Protein AF-A1R5L0-F1 (afdb_monomer_lite)

Foldseek 3Di:
DDPVVVVVVVVVVVVVVVPPCPPPPDDQFDQCDAQPVPGHGFQKWFQFPPPRDIGTHHPVVCVVCVVPCVVGTPDIGGRNVCVPDDDPDDDD

Radius of gyration: 20.45 Å; chains: 1; bounding box: 55×31×54 Å

InterPro domains:
  IPR055878 Domain of unknown function DUF7455 [PF24254] (29-83)

Sequence (92 aa):
MDLRRMLVIWMYRTTKEADMTTAVADRTLNAADRCDRCGAQAYVRVVLESSGGELLFCGHHARAVEATLRPMTSDWHDETERLNEKAPVPVD

Organism: Paenarthrobacter aurescens (strain TC1) (NCBI:txid290340)

pLDDT: mean 82.85, std 17.89, range [48.84, 98.44]

Secondary structure (DSSP, 8-state):
--HHHHHHHHHHHHTTSSS-----------TT-B-TTT-SBP-EEEEETTT--EEEE-HHHHHHHHHHHGGGEEEEEE-GGGGGSPPPPP--

Structure (mmCIF, N/CA/C/O backbone):
data_AF-A1R5L0-F1
#
_entry.id   AF-A1R5L0-F1
#
loop_
_atom_site.group_PDB
_atom_site.id
_atom_site.type_symbol
_atom_site.label_atom_id
_atom_site.label_alt_id
_atom_site.label_comp_id
_atom_site.label_asym_id
_atom_site.label_entity_id
_atom_site.label_seq_id
_atom_site.pdbx_PDB_ins_code
_atom_site.Cartn_x
_atom_site.Cartn_y
_atom_site.Cartn_z
_atom_site.occupancy
_atom_site.B_iso_or_equiv
_atom_site.auth_seq_id
_atom_site.auth_comp_id
_atom_site.auth_asym_id
_atom_site.auth_atom_id
_atom_site.pdbx_PDB_model_num
ATOM 1 N N . MET A 1 1 ? -28.636 -11.694 44.459 1.00 48.84 1 MET A N 1
ATOM 2 C CA . MET A 1 1 ? -27.658 -11.052 43.554 1.00 48.84 1 MET A CA 1
ATOM 3 C C . MET A 1 1 ? -26.283 -11.255 44.159 1.00 48.84 1 MET A C 1
ATOM 5 O O . MET A 1 1 ? -25.936 -10.601 45.130 1.00 48.84 1 MET A O 1
ATOM 9 N N . ASP A 1 2 ? -25.594 -12.292 43.697 1.00 54.78 2 ASP A N 1
ATOM 10 C CA . ASP A 1 2 ? -24.398 -12.837 44.338 1.00 54.78 2 ASP A CA 1
ATOM 11 C C . ASP A 1 2 ? -23.154 -12.106 43.818 1.00 54.78 2 ASP A C 1
ATOM 13 O O . ASP A 1 2 ? -22.695 -12.343 42.697 1.00 54.78 2 ASP A O 1
ATOM 17 N N . LEU A 1 3 ? -22.637 -11.182 44.631 1.00 57.44 3 LEU A N 1
ATOM 18 C CA . LEU A 1 3 ? -21.475 -10.339 44.323 1.00 57.44 3 LEU A CA 1
ATOM 19 C C . LEU A 1 3 ? -20.227 -11.166 43.959 1.00 57.44 3 LEU A C 1
ATOM 21 O O . LEU A 1 3 ? -19.376 -10.699 43.204 1.00 57.44 3 LEU A O 1
ATOM 25 N N . ARG A 1 4 ? -20.142 -12.427 44.413 1.00 60.09 4 ARG A N 1
ATOM 26 C CA . ARG A 1 4 ? -19.035 -13.333 44.069 1.00 60.09 4 ARG A CA 1
ATOM 27 C C . ARG A 1 4 ? -19.116 -13.852 42.634 1.00 60.09 4 ARG A C 1
ATOM 29 O O . ARG A 1 4 ? -18.082 -14.111 42.030 1.00 60.09 4 ARG A O 1
ATOM 36 N N . ARG A 1 5 ? -20.318 -13.957 42.057 1.00 60.16 5 ARG A N 1
ATOM 37 C CA . ARG A 1 5 ? -20.511 -14.377 40.656 1.00 60.16 5 ARG A CA 1
ATOM 38 C C . ARG A 1 5 ? -20.217 -13.252 39.661 1.00 60.16 5 ARG A C 1
ATOM 40 O O . ARG A 1 5 ? -19.714 -13.525 38.576 1.00 60.16 5 ARG A O 1
ATOM 47 N N . MET A 1 6 ? -20.460 -11.995 40.042 1.00 58.69 6 MET A N 1
ATOM 48 C CA . MET A 1 6 ? -20.121 -10.829 39.211 1.00 58.69 6 MET A CA 1
ATOM 49 C C . MET A 1 6 ? -18.606 -10.625 39.081 1.00 58.69 6 MET A C 1
ATOM 51 O O . MET A 1 6 ? -18.141 -10.292 37.994 1.00 58.69 6 MET A O 1
ATOM 55 N N . LEU A 1 7 ? -17.835 -10.889 40.145 1.00 60.84 7 LEU A N 1
ATOM 56 C CA . LEU A 1 7 ? -16.374 -10.759 40.115 1.00 60.84 7 LEU A CA 1
ATOM 57 C C . LEU A 1 7 ? -15.724 -11.762 39.147 1.00 60.84 7 LEU A C 1
ATOM 59 O O . LEU A 1 7 ? -14.803 -11.411 38.420 1.00 60.84 7 LEU A O 1
ATOM 63 N N . VAL A 1 8 ? -16.246 -12.990 39.081 1.00 62.53 8 VAL A N 1
ATOM 64 C CA . VAL A 1 8 ? -15.747 -14.030 38.166 1.00 62.53 8 VAL A CA 1
ATOM 65 C C . VAL A 1 8 ? -16.069 -13.685 36.709 1.00 62.53 8 VAL A C 1
ATOM 67 O O . VAL A 1 8 ? -15.205 -13.822 35.854 1.00 62.53 8 VAL A O 1
ATOM 70 N N . ILE A 1 9 ? -17.267 -13.169 36.411 1.00 61.62 9 ILE A N 1
ATOM 71 C CA . ILE A 1 9 ? -17.642 -12.756 35.044 1.00 61.62 9 ILE A CA 1
ATOM 72 C C . ILE A 1 9 ? -16.827 -11.539 34.581 1.00 61.62 9 ILE A C 1
ATOM 74 O O . ILE A 1 9 ? -16.440 -11.473 33.415 1.00 61.62 9 ILE A O 1
ATOM 78 N N . TRP A 1 10 ? -16.540 -10.591 35.479 1.00 60.03 10 TRP A N 1
ATOM 79 C CA . TRP A 1 10 ? -15.661 -9.459 35.176 1.00 60.03 10 TRP A CA 1
ATOM 80 C C . TRP A 1 10 ? -14.215 -9.923 34.936 1.00 60.03 10 TRP A C 1
ATOM 82 O O . TRP A 1 10 ? -13.611 -9.527 33.946 1.00 60.03 10 TRP A O 1
ATOM 92 N N . MET A 1 11 ? -13.704 -10.845 35.761 1.00 57.12 11 MET A N 1
ATOM 93 C CA . MET A 1 11 ? -12.337 -11.373 35.650 1.00 57.12 11 MET A CA 1
ATOM 94 C C . MET A 1 11 ? -12.121 -12.302 34.439 1.00 57.12 11 MET A C 1
ATOM 96 O O . MET A 1 11 ? -11.023 -12.347 33.896 1.00 57.12 11 MET A O 1
ATOM 100 N N . TYR A 1 12 ? -13.159 -13.012 33.977 1.00 55.69 12 TYR A N 1
ATOM 101 C CA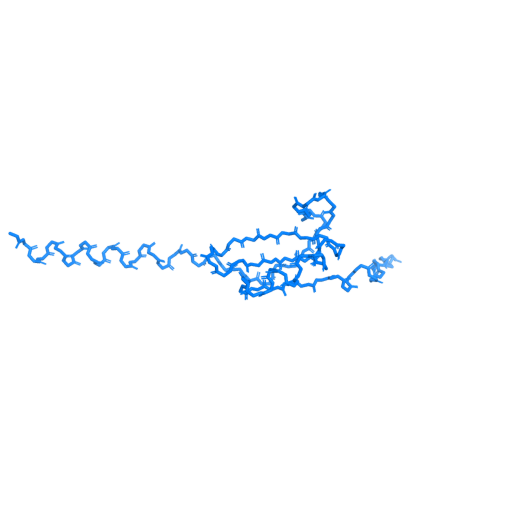 . TYR A 1 12 ? -13.110 -13.814 32.742 1.00 55.69 12 TYR A CA 1
ATOM 102 C C . TYR A 1 12 ? -13.284 -12.983 31.455 1.00 55.69 12 TYR A C 1
ATOM 104 O O . TYR A 1 12 ? -12.982 -13.483 30.373 1.00 55.69 12 TYR A O 1
ATOM 112 N N . ARG A 1 13 ? -13.782 -11.738 31.534 1.00 57.03 13 ARG A N 1
ATOM 113 C CA . ARG A 1 13 ? -13.901 -10.833 30.373 1.00 57.03 13 ARG A CA 1
ATOM 114 C C . ARG A 1 13 ? -12.592 -10.105 30.072 1.00 57.03 13 ARG A C 1
ATOM 116 O O . ARG A 1 13 ? -12.217 -10.036 28.910 1.00 57.03 13 ARG A O 1
ATOM 123 N N . THR A 1 14 ? -11.866 -9.657 31.095 1.00 53.22 14 THR A N 1
ATOM 124 C CA . THR A 1 14 ? -10.599 -8.922 30.928 1.00 53.22 14 THR A CA 1
ATOM 125 C C . THR A 1 14 ? -9.471 -9.753 30.317 1.00 53.22 14 THR A C 1
ATOM 127 O O . THR A 1 14 ? -8.614 -9.205 29.635 1.00 53.22 14 THR A O 1
ATOM 130 N N . THR A 1 15 ? -9.454 -11.073 30.509 1.00 51.72 15 THR A N 1
ATOM 131 C CA . THR A 1 15 ? -8.395 -11.937 29.954 1.00 51.72 15 THR A CA 1
ATOM 132 C C . THR A 1 15 ? -8.629 -12.352 28.504 1.00 51.72 15 THR A C 1
ATOM 134 O O . THR A 1 15 ? -7.680 -12.744 27.834 1.00 51.72 15 THR A O 1
ATOM 137 N N . LYS A 1 16 ? -9.862 -12.252 27.992 1.00 51.28 16 LYS A N 1
ATOM 138 C CA . LYS A 1 16 ? -10.192 -12.628 26.607 1.00 51.28 16 LYS A CA 1
ATOM 139 C C . LYS A 1 16 ? -9.929 -11.506 25.596 1.00 51.28 16 LYS A C 1
ATOM 141 O O . LYS A 1 16 ? -9.900 -11.763 24.400 1.00 51.28 16 LYS A O 1
ATOM 146 N N . GLU A 1 17 ? -9.745 -10.279 26.077 1.00 54.22 17 GLU A N 1
ATOM 147 C CA . GLU A 1 17 ? -9.530 -9.080 25.256 1.00 54.22 17 GLU A CA 1
ATOM 148 C C . GLU A 1 17 ? -8.035 -8.782 25.019 1.00 54.22 17 GLU A C 1
ATOM 150 O O . GLU A 1 17 ? -7.698 -8.023 24.118 1.00 54.22 17 GLU A O 1
ATOM 155 N N . ALA A 1 18 ? -7.131 -9.407 25.782 1.00 53.94 18 ALA A N 1
ATOM 156 C CA . ALA A 1 18 ? -5.685 -9.169 25.705 1.00 53.94 18 ALA A CA 1
ATOM 157 C C . ALA A 1 18 ? -4.953 -9.991 24.618 1.00 53.94 18 ALA A C 1
ATOM 159 O O . ALA A 1 18 ? -3.765 -9.776 24.397 1.00 53.94 18 ALA A O 1
ATOM 160 N N . ASP A 1 19 ? -5.652 -10.900 23.929 1.00 52.19 19 ASP A N 1
ATOM 161 C CA . ASP A 1 19 ? -5.099 -11.814 22.913 1.00 52.19 19 ASP A CA 1
ATOM 162 C C . ASP A 1 19 ? -5.609 -11.483 21.492 1.00 52.19 19 ASP A C 1
ATOM 164 O O . ASP A 1 19 ? -5.873 -12.359 20.680 1.00 52.19 19 ASP A O 1
ATOM 168 N N . MET A 1 20 ? -5.817 -10.200 21.177 1.00 53.75 20 MET A N 1
ATOM 169 C CA . MET A 1 20 ? -6.022 -9.740 19.788 1.00 53.75 20 MET A CA 1
ATOM 170 C C . MET A 1 20 ? -4.991 -8.700 19.346 1.00 53.75 20 MET A C 1
ATOM 172 O O . MET A 1 20 ? -5.187 -7.988 18.365 1.00 53.75 20 MET A O 1
ATOM 176 N N . THR A 1 21 ? -3.843 -8.654 20.017 1.00 53.84 21 THR A N 1
ATOM 177 C CA . THR A 1 21 ? -2.659 -8.005 19.458 1.00 53.84 21 THR A CA 1
ATOM 178 C C . THR A 1 21 ? -1.978 -9.008 18.534 1.00 53.84 21 THR A C 1
ATOM 180 O O . THR A 1 21 ? -0.985 -9.639 18.892 1.00 53.84 21 THR A O 1
ATOM 183 N N . THR A 1 22 ? -2.530 -9.193 17.328 1.00 53.91 22 THR A N 1
ATOM 184 C CA . THR A 1 22 ? -1.720 -9.692 16.213 1.00 53.91 22 THR A CA 1
ATOM 185 C C . THR A 1 22 ? -0.530 -8.750 16.124 1.00 53.91 22 THR A C 1
ATOM 187 O O . THR A 1 22 ? -0.710 -7.548 15.950 1.00 53.91 22 THR A O 1
ATOM 190 N N . ALA A 1 23 ? 0.679 -9.267 16.330 1.00 54.44 23 ALA A N 1
ATOM 191 C CA . ALA A 1 23 ? 1.892 -8.500 16.129 1.00 54.44 23 ALA A CA 1
ATOM 192 C C . ALA A 1 23 ? 1.929 -8.075 14.655 1.00 54.44 23 ALA A C 1
ATOM 194 O O . ALA A 1 23 ? 2.372 -8.834 13.795 1.00 54.44 23 ALA A O 1
ATOM 195 N N . VAL A 1 24 ? 1.439 -6.868 14.363 1.00 55.94 24 VAL A N 1
ATOM 196 C CA . VAL A 1 24 ? 1.622 -6.166 13.087 1.00 55.94 24 VAL A CA 1
ATOM 197 C C . VAL A 1 24 ? 3.070 -5.669 13.062 1.00 55.94 24 VAL A C 1
ATOM 199 O O . VAL A 1 24 ? 3.357 -4.480 13.016 1.00 55.94 24 VAL A O 1
ATOM 202 N N . ALA A 1 25 ? 4.006 -6.598 13.236 1.00 57.03 25 ALA A N 1
ATOM 203 C CA . ALA A 1 25 ? 5.420 -6.335 13.095 1.00 57.03 25 ALA A CA 1
ATOM 204 C C . ALA A 1 25 ? 5.714 -6.153 11.607 1.00 57.03 25 ALA A C 1
ATOM 206 O O . ALA A 1 25 ? 5.137 -6.864 10.786 1.00 57.03 25 ALA A O 1
ATOM 207 N N . ASP A 1 26 ? 6.587 -5.188 11.321 1.00 64.94 26 ASP A N 1
ATOM 208 C CA . ASP A 1 26 ? 7.300 -4.896 10.072 1.00 64.94 26 ASP A CA 1
ATOM 209 C C . ASP A 1 26 ? 7.367 -6.097 9.105 1.00 64.94 26 ASP A C 1
ATOM 211 O O . ASP A 1 26 ? 8.334 -6.860 9.060 1.00 64.94 26 ASP A O 1
ATOM 215 N N . ARG A 1 27 ? 6.268 -6.343 8.381 1.00 85.88 27 ARG A N 1
ATOM 216 C CA . ARG A 1 27 ? 6.202 -7.399 7.376 1.00 85.88 27 ARG A CA 1
ATOM 217 C C . ARG A 1 27 ? 6.648 -6.775 6.075 1.00 85.88 27 ARG A C 1
ATOM 219 O O . ARG A 1 27 ? 5.901 -5.986 5.495 1.00 85.88 27 ARG A O 1
ATOM 226 N N . THR A 1 28 ? 7.814 -7.194 5.600 1.00 91.94 28 THR A N 1
ATOM 227 C CA . THR A 1 28 ? 8.279 -6.833 4.266 1.00 91.94 28 THR A CA 1
ATOM 228 C C . THR A 1 28 ? 7.279 -7.299 3.212 1.00 91.94 28 THR A C 1
ATOM 230 O O . THR A 1 28 ? 6.874 -8.469 3.189 1.00 91.94 28 THR A O 1
ATOM 233 N N . LEU A 1 29 ? 6.900 -6.390 2.321 1.00 94.69 29 LEU A N 1
ATOM 234 C CA . LEU A 1 29 ? 6.026 -6.695 1.199 1.00 94.69 29 LEU A CA 1
ATOM 235 C C . LEU A 1 29 ? 6.767 -7.549 0.168 1.00 94.69 29 LEU A C 1
ATOM 237 O O . LEU A 1 29 ? 7.954 -7.376 -0.119 1.00 94.69 29 LEU A O 1
ATOM 241 N N . ASN A 1 30 ? 6.066 -8.509 -0.414 1.00 94.00 30 ASN A N 1
ATOM 242 C CA . ASN A 1 30 ? 6.616 -9.422 -1.398 1.00 94.00 30 ASN A CA 1
ATOM 243 C C . ASN A 1 30 ? 5.737 -9.500 -2.649 1.00 94.00 30 ASN A C 1
ATOM 245 O O . ASN A 1 30 ? 4.689 -8.868 -2.775 1.00 94.00 30 ASN A O 1
ATOM 249 N N . ALA A 1 31 ? 6.193 -10.292 -3.616 1.00 94.25 31 ALA A N 1
ATOM 250 C CA . ALA A 1 31 ? 5.545 -10.409 -4.912 1.00 94.25 31 ALA A CA 1
ATOM 251 C C . ALA A 1 31 ? 4.148 -11.047 -4.862 1.00 94.25 31 ALA A C 1
ATOM 253 O O . ALA A 1 31 ? 3.491 -11.062 -5.897 1.00 94.25 31 ALA A O 1
ATOM 254 N N . ALA A 1 32 ? 3.675 -11.571 -3.728 1.00 96.31 32 ALA A N 1
ATOM 255 C CA . ALA A 1 32 ? 2.311 -12.068 -3.539 1.00 96.31 32 AL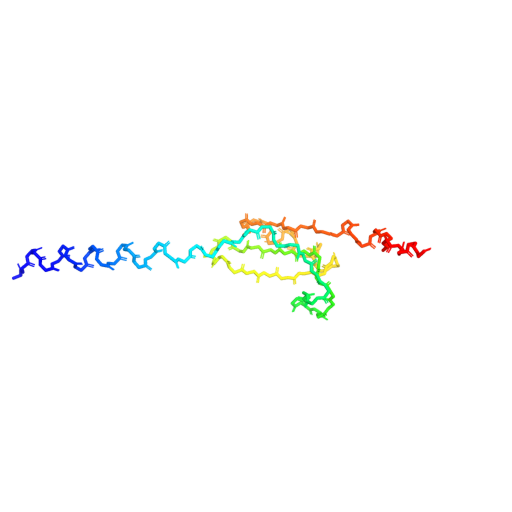A A CA 1
ATOM 256 C C . ALA A 1 32 ? 1.341 -10.992 -3.022 1.00 96.31 32 ALA A C 1
ATOM 258 O O . ALA A 1 32 ? 0.135 -11.147 -3.193 1.00 96.31 32 ALA A O 1
ATOM 259 N N . ASP A 1 33 ? 1.840 -9.888 -2.463 1.00 97.38 33 ASP A N 1
ATOM 260 C CA . ASP A 1 33 ? 1.002 -8.798 -1.967 1.00 97.38 33 ASP A CA 1
ATOM 261 C C . ASP A 1 33 ? 0.398 -8.016 -3.142 1.00 97.38 33 ASP A C 1
ATOM 263 O O . ASP A 1 33 ? 1.093 -7.637 -4.093 1.00 97.38 33 ASP A O 1
ATOM 267 N N . ARG A 1 34 ? -0.924 -7.829 -3.134 1.00 98.12 34 ARG A N 1
ATOM 268 C CA . ARG A 1 34 ? -1.685 -7.264 -4.258 1.00 98.12 34 ARG A CA 1
ATOM 269 C C . ARG A 1 34 ? -2.304 -5.942 -3.859 1.00 98.12 34 ARG A C 1
ATOM 271 O O . ARG A 1 34 ? -2.850 -5.814 -2.777 1.00 98.12 34 ARG A O 1
ATOM 278 N N . CYS A 1 35 ? -2.239 -4.968 -4.756 1.00 98.44 35 CYS A N 1
ATOM 279 C CA . CYS A 1 35 ? -2.916 -3.699 -4.581 1.00 98.44 35 CYS A CA 1
ATOM 280 C C . CYS A 1 35 ? -4.431 -3.912 -4.603 1.00 98.44 35 CYS A C 1
ATOM 282 O O . CYS A 1 35 ? -4.962 -4.385 -5.609 1.00 98.44 35 CYS A O 1
ATOM 284 N N . ASP A 1 36 ? -5.128 -3.448 -3.571 1.00 97.75 36 ASP A N 1
ATOM 285 C CA . ASP A 1 36 ? -6.581 -3.609 -3.431 1.00 97.75 36 ASP A CA 1
ATOM 286 C C . ASP A 1 36 ? -7.374 -2.897 -4.536 1.00 97.75 36 ASP A C 1
ATOM 288 O O . ASP A 1 36 ? -8.533 -3.212 -4.799 1.00 97.75 36 ASP A O 1
ATOM 292 N N . ARG A 1 37 ? -6.746 -1.933 -5.225 1.00 97.12 37 ARG A N 1
ATOM 293 C CA . ARG A 1 37 ? -7.376 -1.165 -6.304 1.00 97.12 37 ARG A CA 1
ATOM 294 C C . ARG A 1 37 ? -7.191 -1.768 -7.698 1.00 97.12 37 ARG A C 1
ATOM 296 O O . ARG A 1 37 ? -8.096 -1.637 -8.516 1.00 97.12 37 ARG A O 1
ATOM 303 N N . CYS A 1 38 ? -6.040 -2.370 -8.009 1.00 98.19 38 CYS A N 1
ATOM 304 C CA . CYS A 1 38 ? -5.745 -2.864 -9.369 1.00 98.19 38 CYS A CA 1
ATOM 305 C C . CYS A 1 38 ? -5.126 -4.259 -9.457 1.00 98.19 38 CYS A C 1
ATOM 307 O O . 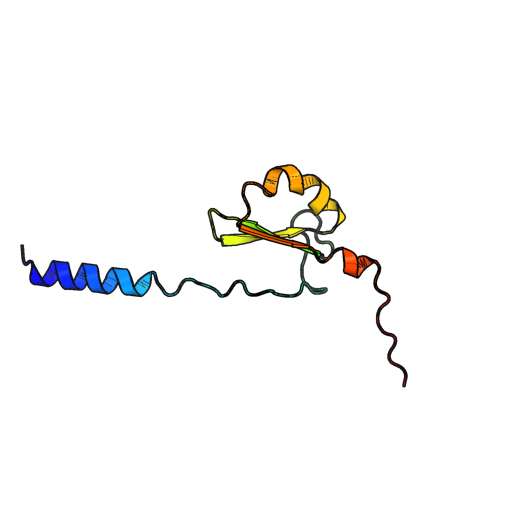CYS A 1 38 ? -4.874 -4.732 -10.560 1.00 98.19 38 CYS A O 1
ATOM 309 N N . GLY A 1 39 ? -4.832 -4.908 -8.335 1.00 97.75 39 GLY A N 1
ATOM 310 C CA . GLY A 1 39 ? -4.224 -6.236 -8.315 1.00 97.75 39 GLY A CA 1
ATOM 311 C C . GLY A 1 39 ? -2.753 -6.292 -8.745 1.00 97.75 39 GLY A C 1
ATOM 312 O O . GLY A 1 39 ? -2.193 -7.380 -8.797 1.00 97.75 39 GLY A O 1
ATOM 313 N N . ALA A 1 40 ? -2.090 -5.169 -9.039 1.00 97.38 40 ALA A N 1
ATOM 314 C CA . ALA A 1 40 ? -0.634 -5.145 -9.234 1.00 97.38 40 ALA A CA 1
ATOM 315 C C . ALA A 1 40 ? 0.112 -5.447 -7.919 1.00 97.38 40 ALA A C 1
ATOM 317 O O . ALA A 1 40 ? -0.502 -5.438 -6.854 1.00 97.38 40 ALA A O 1
ATOM 318 N N . GLN A 1 41 ? 1.429 -5.674 -7.966 1.00 97.62 41 GLN A N 1
ATOM 319 C CA . GLN A 1 41 ? 2.224 -5.830 -6.742 1.00 97.62 41 GLN A CA 1
ATOM 320 C C . GLN A 1 41 ? 2.086 -4.597 -5.832 1.00 97.62 41 GLN A C 1
ATOM 322 O O . GLN A 1 41 ? 2.182 -3.453 -6.294 1.00 97.62 41 GLN A O 1
ATOM 327 N N . ALA A 1 42 ? 1.845 -4.840 -4.544 1.00 98.00 42 ALA A N 1
ATOM 328 C CA . ALA A 1 42 ? 1.828 -3.803 -3.524 1.00 98.00 42 ALA A CA 1
ATOM 329 C C . ALA A 1 42 ? 3.249 -3.471 -3.047 1.00 98.00 42 ALA A C 1
ATOM 331 O O . ALA A 1 42 ? 4.100 -4.348 -2.922 1.00 98.00 42 ALA A O 1
ATOM 332 N N . TYR A 1 43 ? 3.468 -2.189 -2.775 1.00 97.62 43 TYR A N 1
ATOM 333 C CA . TYR A 1 43 ? 4.698 -1.644 -2.190 1.00 97.62 43 TYR A CA 1
ATOM 334 C C . TYR A 1 43 ? 4.404 -0.739 -0.996 1.00 97.62 43 TYR A C 1
ATOM 336 O O . TYR A 1 43 ? 5.330 -0.285 -0.341 1.00 97.62 43 TYR A O 1
ATOM 344 N N . VAL A 1 44 ? 3.129 -0.465 -0.719 1.00 97.56 44 VAL A N 1
ATOM 345 C CA . VAL A 1 44 ? 2.702 0.336 0.420 1.00 97.56 44 VAL A CA 1
ATOM 346 C C . VAL A 1 44 ? 1.650 -0.441 1.194 1.00 97.56 44 VAL A C 1
ATOM 348 O O . VAL A 1 44 ? 0.666 -0.901 0.608 1.00 97.56 44 VAL A O 1
ATOM 351 N N . ARG A 1 45 ? 1.868 -0.590 2.499 1.00 97.56 45 ARG A N 1
ATOM 352 C CA . ARG A 1 45 ? 0.937 -1.202 3.449 1.00 97.56 45 ARG A CA 1
ATOM 353 C C . ARG A 1 45 ? 0.484 -0.145 4.437 1.00 97.56 45 ARG A C 1
ATOM 355 O O . ARG A 1 45 ? 1.286 0.626 4.955 1.00 97.56 45 ARG A O 1
ATOM 362 N N . VAL A 1 46 ? -0.817 -0.106 4.659 1.00 96.69 46 VAL A N 1
ATOM 363 C CA . VAL A 1 46 ? -1.477 0.939 5.427 1.00 96.69 46 VAL A CA 1
ATOM 364 C C . VAL A 1 46 ? -2.319 0.276 6.501 1.00 96.69 46 VAL A C 1
ATOM 366 O O . VAL A 1 46 ? -3.204 -0.509 6.172 1.00 96.69 46 VAL A O 1
ATOM 369 N N . VAL A 1 47 ? -2.064 0.591 7.768 1.00 96.06 47 VAL A N 1
ATOM 370 C CA . VAL A 1 47 ? -2.849 0.072 8.895 1.00 96.06 47 VAL A CA 1
ATOM 371 C C . VAL A 1 47 ? -3.810 1.156 9.360 1.00 96.06 47 VAL A C 1
ATOM 373 O O . VAL A 1 47 ? -3.395 2.272 9.672 1.00 96.06 47 VAL A O 1
ATOM 376 N N . LEU A 1 48 ? -5.104 0.844 9.382 1.00 95.75 48 LEU A N 1
ATOM 377 C CA . LEU A 1 48 ? -6.152 1.776 9.793 1.00 95.75 48 LEU A CA 1
ATOM 378 C C . LEU A 1 48 ? -6.217 1.878 11.318 1.00 95.75 48 LEU A C 1
ATOM 380 O O . LEU A 1 48 ? -6.362 0.868 12.005 1.00 95.75 48 LEU A O 1
ATOM 384 N N . GLU A 1 49 ? -6.208 3.101 11.843 1.00 94.75 49 GLU A N 1
ATOM 385 C CA . GLU A 1 49 ? -6.173 3.351 13.288 1.00 94.75 49 GLU A CA 1
ATOM 386 C C . GLU A 1 49 ? -7.426 2.822 14.007 1.00 94.75 49 GLU A C 1
ATOM 388 O O . GLU A 1 49 ? -7.345 2.300 15.115 1.00 94.75 49 GLU A O 1
ATOM 393 N N . SER A 1 50 ? -8.599 2.905 13.368 1.00 92.44 50 SER A N 1
ATOM 394 C CA . SER 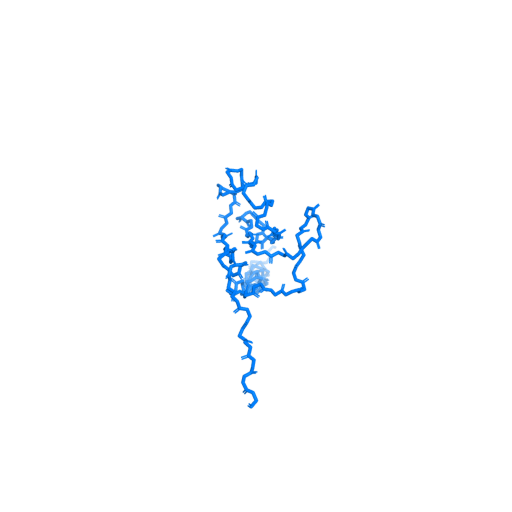A 1 50 ? -9.870 2.529 14.003 1.00 92.44 50 SER A CA 1
ATOM 395 C C . SER A 1 50 ? -10.113 1.021 14.103 1.00 92.44 50 SER A C 1
ATOM 397 O O . SER A 1 50 ? -10.843 0.586 14.990 1.00 92.44 50 SER A O 1
ATOM 399 N N . SER A 1 51 ? -9.578 0.226 13.175 1.00 92.88 51 SER A N 1
ATOM 400 C CA . SER A 1 51 ? -9.882 -1.211 13.077 1.00 92.88 51 SER A CA 1
ATOM 401 C C . SER A 1 51 ? -8.662 -2.114 13.217 1.00 92.88 51 SER A C 1
ATOM 403 O O . SER A 1 51 ? -8.835 -3.314 13.411 1.00 92.88 51 SER A O 1
ATOM 405 N N . GLY A 1 52 ? -7.448 -1.575 13.062 1.00 91.62 52 GLY A N 1
ATOM 406 C CA . GLY A 1 52 ? -6.227 -2.368 12.905 1.00 91.62 52 GLY A CA 1
ATOM 407 C C . GLY A 1 52 ? -6.166 -3.151 11.588 1.00 91.62 52 GLY A C 1
ATOM 408 O O . GLY A 1 52 ? -5.252 -3.947 11.396 1.00 91.62 52 GLY A O 1
ATOM 409 N N . GLY A 1 53 ? -7.135 -2.956 10.685 1.00 94.06 53 GLY A N 1
ATOM 410 C CA . GLY A 1 53 ? -7.157 -3.597 9.374 1.00 94.06 53 GLY A CA 1
ATOM 411 C C . GLY A 1 53 ? -6.102 -3.019 8.434 1.00 94.06 53 GLY A C 1
ATOM 412 O O . GLY A 1 53 ? -5.723 -1.854 8.557 1.00 94.06 53 GLY A O 1
ATOM 413 N N . GLU A 1 54 ? -5.663 -3.831 7.475 1.00 95.12 54 GLU A N 1
ATOM 414 C CA . GLU A 1 54 ? -4.640 -3.457 6.500 1.00 95.12 54 GLU A CA 1
ATOM 415 C C . GLU A 1 54 ? -5.254 -3.167 5.127 1.00 95.12 54 GLU A C 1
ATOM 417 O O . GLU A 1 54 ? -6.164 -3.867 4.681 1.00 95.12 54 GLU A O 1
ATOM 422 N N . LEU A 1 55 ? -4.712 -2.158 4.447 1.00 96.94 55 LEU A N 1
ATOM 423 C CA . LEU A 1 55 ? -4.919 -1.891 3.028 1.00 96.94 55 LEU A CA 1
ATOM 424 C C . LEU A 1 55 ? -3.571 -1.936 2.307 1.00 96.94 55 LEU A C 1
ATOM 426 O O . LEU A 1 55 ? -2.557 -1.455 2.824 1.00 96.94 55 LEU A O 1
ATOM 430 N N . LEU A 1 56 ? -3.562 -2.496 1.102 1.00 98.19 56 LEU A N 1
ATOM 431 C CA . LEU A 1 56 ? -2.372 -2.680 0.282 1.00 98.19 56 LEU A CA 1
ATOM 432 C C . LEU A 1 56 ? -2.472 -1.872 -1.013 1.00 98.19 56 LEU A C 1
ATOM 434 O O . LEU A 1 56 ? -3.436 -1.965 -1.779 1.00 98.19 56 LEU A O 1
ATOM 438 N N . PHE A 1 57 ? -1.421 -1.113 -1.319 1.00 98.38 57 PHE A N 1
ATOM 439 C CA . PHE A 1 57 ? -1.358 -0.272 -2.509 1.00 98.38 57 PHE A CA 1
ATOM 440 C C . PHE A 1 57 ? -0.071 -0.487 -3.302 1.00 98.38 57 PHE A C 1
ATOM 442 O O . PHE A 1 57 ? 1.020 -0.656 -2.759 1.00 98.38 57 PHE A O 1
ATOM 449 N N . CYS A 1 58 ? -0.186 -0.447 -4.630 1.00 98.19 58 CYS A N 1
ATOM 450 C CA . CYS A 1 58 ? 0.974 -0.233 -5.486 1.00 98.19 58 CYS A CA 1
ATOM 451 C C . CYS A 1 58 ? 1.453 1.220 -5.334 1.00 98.19 58 CYS A C 1
ATOM 453 O O . CYS A 1 58 ? 0.667 2.099 -4.966 1.00 98.19 58 CYS A O 1
ATOM 455 N N . GLY A 1 59 ? 2.708 1.502 -5.695 1.00 96.81 59 GLY A N 1
ATOM 456 C CA . GLY A 1 59 ? 3.260 2.862 -5.596 1.00 96.81 59 GLY A CA 1
ATOM 457 C C . GLY A 1 59 ? 2.464 3.925 -6.370 1.00 96.81 59 GLY A C 1
ATOM 458 O O . GLY A 1 59 ? 2.456 5.091 -5.991 1.00 96.81 59 GLY A O 1
ATOM 459 N N . HIS A 1 60 ? 1.734 3.530 -7.420 1.00 97.38 60 HIS A N 1
ATOM 460 C CA . HIS A 1 60 ? 0.838 4.428 -8.152 1.00 97.38 60 HIS A CA 1
ATOM 461 C C . HIS A 1 60 ? -0.386 4.849 -7.322 1.00 97.38 60 HIS A C 1
ATOM 463 O O . HIS A 1 60 ? -0.673 6.039 -7.213 1.00 97.38 60 HIS A O 1
ATOM 469 N N . HIS A 1 61 ? -1.107 3.894 -6.731 1.00 98.25 61 HIS A N 1
ATOM 470 C CA . HIS A 1 61 ? -2.341 4.200 -6.006 1.00 98.25 61 HIS A CA 1
ATOM 471 C C . HIS A 1 61 ? -2.095 4.773 -4.618 1.00 98.25 61 HIS A C 1
ATOM 473 O O . HIS A 1 61 ? -2.894 5.596 -4.181 1.00 98.25 61 HIS A O 1
ATOM 479 N N . ALA A 1 62 ? -0.987 4.409 -3.966 1.00 97.88 62 ALA A N 1
ATOM 480 C CA . ALA A 1 62 ? -0.622 4.957 -2.665 1.00 97.88 62 ALA A CA 1
ATOM 481 C C . ALA A 1 62 ? -0.588 6.495 -2.695 1.00 97.88 62 ALA A C 1
ATOM 483 O O . ALA A 1 62 ? -1.268 7.139 -1.903 1.00 97.88 62 ALA A O 1
ATOM 484 N N . ARG A 1 63 ? 0.069 7.086 -3.705 1.00 96.69 63 ARG A N 1
ATOM 485 C CA . ARG A 1 63 ? 0.151 8.548 -3.893 1.00 96.69 63 ARG A CA 1
ATOM 486 C C . ARG A 1 63 ? -1.208 9.223 -4.073 1.00 96.69 63 ARG A C 1
ATOM 488 O O . ARG A 1 63 ? -1.379 10.374 -3.692 1.00 96.69 63 ARG A O 1
ATOM 495 N N . ALA A 1 64 ? -2.168 8.525 -4.679 1.00 97.25 64 ALA A N 1
ATOM 496 C CA . ALA A 1 64 ? -3.504 9.064 -4.912 1.00 97.25 64 ALA A CA 1
ATOM 497 C C . ALA A 1 64 ? -4.357 9.097 -3.633 1.00 97.25 64 ALA A C 1
ATOM 499 O O . ALA A 1 64 ? -5.243 9.940 -3.523 1.00 97.25 64 ALA A O 1
ATOM 500 N N . VAL A 1 65 ? -4.110 8.185 -2.686 1.00 96.81 65 VAL A N 1
ATOM 501 C CA . VAL A 1 65 ? -4.913 8.043 -1.458 1.00 96.81 65 VAL A CA 1
ATOM 502 C C . VAL A 1 65 ? -4.220 8.582 -0.207 1.00 96.81 65 VAL A C 1
ATOM 504 O O . VAL A 1 65 ? -4.886 8.782 0.805 1.00 96.81 65 VAL A O 1
ATOM 507 N N . GLU A 1 66 ? -2.911 8.840 -0.264 1.00 97.12 66 GLU A N 1
ATOM 508 C CA . GLU A 1 66 ? -2.088 9.191 0.897 1.00 97.12 66 GLU A CA 1
ATOM 509 C C . GLU A 1 66 ? -2.636 10.381 1.679 1.00 97.12 66 GLU A C 1
ATOM 511 O O . GLU A 1 66 ? -2.851 10.269 2.881 1.00 97.12 66 GLU A O 1
ATOM 516 N N . ALA A 1 67 ? -2.946 11.490 1.006 1.00 97.12 67 ALA A N 1
ATOM 517 C CA . ALA A 1 67 ? -3.459 12.686 1.675 1.00 97.12 67 ALA A CA 1
ATOM 518 C C . ALA A 1 67 ? -4.778 12.433 2.431 1.00 97.12 67 ALA A C 1
ATOM 520 O O . ALA A 1 67 ? -5.042 13.069 3.448 1.00 97.12 67 ALA A O 1
ATOM 521 N N . THR A 1 68 ? -5.606 11.506 1.940 1.00 96.19 68 THR A N 1
ATOM 522 C CA . THR A 1 68 ? -6.886 11.151 2.562 1.00 96.19 68 THR A CA 1
ATOM 523 C C . THR A 1 68 ? -6.714 10.137 3.686 1.00 96.19 68 THR A C 1
ATOM 525 O O . THR A 1 68 ? -7.388 10.257 4.704 1.00 96.19 68 THR A O 1
ATOM 528 N N . LEU A 1 69 ? -5.837 9.145 3.514 1.00 96.19 69 LEU A N 1
ATOM 529 C CA . LEU A 1 69 ? -5.690 8.050 4.471 1.00 96.19 69 LEU A CA 1
ATOM 530 C C . LEU A 1 69 ? -4.709 8.360 5.596 1.00 96.19 69 LEU A C 1
ATOM 532 O O . LEU A 1 69 ? -4.965 7.925 6.708 1.00 96.19 69 LEU A O 1
ATOM 536 N N . ARG A 1 70 ? -3.648 9.145 5.368 1.00 96.38 70 ARG A N 1
ATOM 537 C CA . ARG A 1 70 ? -2.632 9.454 6.392 1.00 96.38 70 ARG A CA 1
ATOM 538 C C . ARG A 1 70 ? -3.195 9.873 7.758 1.00 96.38 70 ARG A C 1
ATOM 540 O O . ARG A 1 70 ? -2.674 9.396 8.761 1.00 96.38 70 ARG A O 1
ATOM 547 N N . PRO A 1 71 ? -4.243 10.716 7.844 1.00 96.94 71 PRO A N 1
ATOM 548 C CA . PRO A 1 71 ? -4.836 11.095 9.128 1.00 96.94 71 PRO A CA 1
ATOM 549 C C . PRO A 1 71 ? -5.627 9.981 9.834 1.00 96.94 71 PRO A C 1
ATOM 551 O O . PRO A 1 71 ? -6.035 10.175 10.970 1.00 96.94 71 PRO A O 1
ATOM 554 N N . MET A 1 72 ? -5.913 8.868 9.156 1.00 96.75 72 MET A N 1
ATOM 555 C CA . MET A 1 72 ? -6.745 7.755 9.639 1.00 96.75 72 MET A CA 1
ATOM 556 C C . MET A 1 72 ? -5.929 6.474 9.869 1.00 96.75 72 MET A C 1
ATOM 558 O O . MET A 1 72 ? -6.499 5.398 10.075 1.00 96.75 72 MET A O 1
ATOM 562 N N . THR A 1 73 ? -4.602 6.558 9.757 1.00 96.12 73 THR A N 1
ATOM 563 C CA . THR A 1 73 ? -3.710 5.397 9.731 1.00 96.12 73 THR A CA 1
ATOM 564 C C . THR A 1 73 ? -2.762 5.414 10.907 1.00 96.12 73 THR A C 1
ATOM 566 O O . THR A 1 73 ? -2.092 6.419 11.134 1.00 96.12 73 THR A O 1
ATOM 569 N N . SER A 1 74 ? -2.666 4.286 11.605 1.00 95.94 74 SER A N 1
ATOM 570 C CA . SER A 1 74 ? -1.696 4.084 12.681 1.00 95.94 74 SER A CA 1
ATOM 571 C C . SER A 1 74 ? -0.305 3.731 12.153 1.00 95.94 74 SER A C 1
ATOM 573 O O . SER A 1 74 ? 0.681 4.006 12.829 1.00 95.94 74 SER A O 1
ATOM 575 N N . ASP A 1 75 ? -0.218 3.146 10.954 1.00 95.31 75 ASP A N 1
ATOM 576 C CA . ASP A 1 75 ? 1.043 2.791 10.302 1.00 95.31 75 ASP A CA 1
ATOM 577 C C . ASP A 1 75 ? 0.967 2.989 8.782 1.00 95.31 75 ASP A C 1
ATOM 579 O O . ASP A 1 75 ? -0.063 2.727 8.149 1.00 95.31 75 ASP A O 1
ATOM 583 N N . TRP A 1 76 ? 2.074 3.461 8.208 1.00 96.31 76 TRP A N 1
ATOM 584 C CA . TRP A 1 76 ? 2.258 3.641 6.770 1.00 96.31 76 TRP A CA 1
ATOM 585 C C . TRP A 1 76 ? 3.647 3.144 6.391 1.00 96.31 76 TRP A C 1
ATOM 587 O O . TRP A 1 76 ? 4.646 3.854 6.539 1.00 96.31 76 TRP A O 1
ATOM 597 N N . HIS A 1 77 ? 3.682 1.923 5.884 1.00 96.56 77 HIS A N 1
ATOM 598 C CA . HIS A 1 77 ? 4.894 1.225 5.499 1.00 96.56 77 HIS A CA 1
ATOM 599 C C . HIS A 1 77 ? 5.080 1.322 3.987 1.00 96.56 77 HIS A C 1
ATOM 601 O O . HIS A 1 77 ? 4.337 0.694 3.231 1.00 96.56 77 HIS A O 1
ATOM 607 N N . ASP A 1 78 ? 6.035 2.143 3.550 1.00 96.56 78 ASP A N 1
ATOM 608 C CA . ASP A 1 78 ? 6.302 2.441 2.140 1.00 96.56 78 ASP A CA 1
ATOM 609 C C . ASP A 1 78 ? 7.651 1.858 1.703 1.00 96.56 78 ASP A C 1
ATOM 611 O O . ASP A 1 78 ? 8.710 2.292 2.148 1.00 96.56 78 ASP A O 1
ATOM 615 N N . GLU A 1 79 ? 7.606 0.881 0.801 1.00 96.50 79 GLU A N 1
ATOM 616 C CA . GLU A 1 79 ? 8.772 0.244 0.192 1.00 96.50 79 GLU A CA 1
ATOM 617 C C . GLU A 1 79 ? 8.917 0.595 -1.299 1.00 96.50 79 GLU A C 1
ATOM 619 O O . GLU A 1 79 ? 9.547 -0.139 -2.068 1.00 96.50 79 GLU A O 1
ATOM 624 N N . THR A 1 80 ? 8.318 1.699 -1.759 1.00 96.00 80 THR A N 1
ATOM 625 C CA . THR A 1 80 ? 8.374 2.099 -3.176 1.00 96.00 80 THR A CA 1
ATOM 626 C C . THR A 1 80 ? 9.792 2.386 -3.665 1.00 96.00 80 THR A C 1
ATOM 628 O O . THR A 1 80 ? 10.038 2.311 -4.868 1.00 96.00 80 THR A O 1
ATOM 631 N N . GLU A 1 81 ? 10.751 2.614 -2.766 1.00 93.69 81 GLU A N 1
ATOM 632 C CA . GLU A 1 81 ? 12.179 2.701 -3.096 1.00 93.69 81 GLU A CA 1
ATOM 633 C C . GLU A 1 81 ? 12.702 1.425 -3.781 1.00 93.69 81 GLU A C 1
ATOM 635 O O . GLU A 1 81 ? 13.498 1.510 -4.721 1.00 93.69 81 GLU A O 1
ATOM 640 N N . ARG A 1 82 ? 12.169 0.248 -3.415 1.00 90.75 82 ARG A N 1
ATOM 641 C CA . ARG A 1 82 ? 12.551 -1.055 -3.992 1.00 90.75 82 ARG A CA 1
ATOM 642 C C . ARG A 1 82 ? 12.182 -1.205 -5.465 1.00 90.75 82 ARG A C 1
ATOM 644 O O . ARG A 1 82 ? 12.722 -2.079 -6.134 1.00 90.75 82 ARG A O 1
ATOM 651 N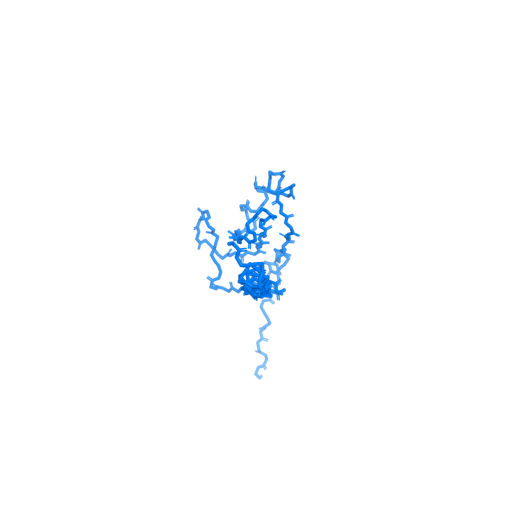 N . LEU 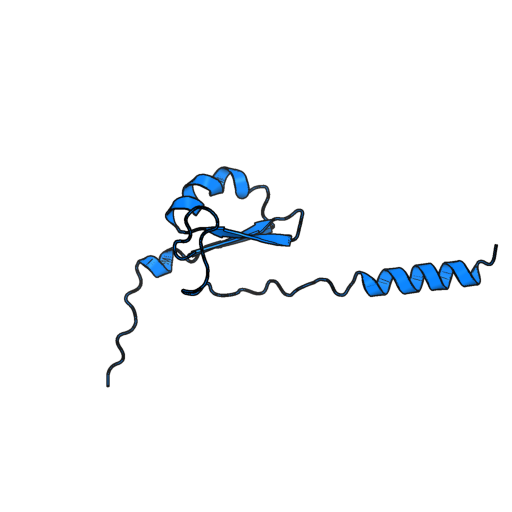A 1 83 ? 11.292 -0.363 -5.998 1.00 89.19 83 LEU A N 1
ATOM 652 C CA . LEU A 1 83 ? 10.966 -0.358 -7.430 1.00 89.19 83 LEU A CA 1
ATOM 653 C C . LEU A 1 83 ? 12.177 -0.020 -8.306 1.00 89.19 83 LEU A C 1
ATOM 655 O O . LEU A 1 83 ? 12.213 -0.415 -9.469 1.00 89.19 83 LEU A O 1
ATOM 659 N N . ASN A 1 84 ? 13.150 0.712 -7.758 1.00 87.88 84 ASN A N 1
ATOM 660 C CA . ASN A 1 84 ? 14.351 1.126 -8.479 1.00 87.88 84 ASN A CA 1
ATOM 661 C C . ASN A 1 84 ? 15.565 0.243 -8.164 1.00 87.88 84 ASN A C 1
ATOM 663 O O . ASN A 1 84 ? 16.615 0.403 -8.788 1.00 87.88 84 ASN A O 1
ATOM 667 N N . GLU A 1 85 ? 15.443 -0.677 -7.206 1.00 85.31 85 GLU A N 1
ATOM 668 C CA . GLU A 1 85 ? 16.532 -1.580 -6.868 1.00 85.31 85 GLU A CA 1
ATOM 669 C C . GLU A 1 85 ? 16.679 -2.649 -7.951 1.00 85.31 85 GLU A C 1
ATOM 671 O O . GLU A 1 85 ? 15.735 -3.347 -8.331 1.00 85.31 85 GLU A O 1
ATOM 676 N N . LYS A 1 86 ? 17.899 -2.786 -8.468 1.00 74.06 86 LYS A N 1
ATOM 677 C CA . LYS A 1 86 ? 18.218 -3.870 -9.386 1.00 74.06 86 LYS A CA 1
ATOM 678 C C . LYS A 1 86 ? 18.233 -5.166 -8.586 1.00 74.06 86 LYS A C 1
ATOM 680 O O . LYS A 1 86 ? 18.967 -5.265 -7.607 1.00 74.06 86 LYS A O 1
ATOM 685 N N . ALA A 1 87 ? 17.470 -6.164 -9.034 1.00 70.25 87 ALA A N 1
ATOM 686 C CA . ALA A 1 87 ? 17.528 -7.492 -8.437 1.00 70.25 87 ALA A CA 1
ATOM 687 C C . ALA A 1 87 ? 18.998 -7.952 -8.361 1.00 70.25 87 ALA A C 1
ATOM 689 O O . ALA A 1 87 ? 19.705 -7.856 -9.377 1.00 70.25 87 ALA A O 1
ATOM 690 N N . PRO A 1 88 ? 19.479 -8.413 -7.192 1.00 71.19 88 PRO A N 1
ATOM 691 C CA . PRO A 1 88 ? 20.825 -8.947 -7.089 1.00 71.19 88 PRO A CA 1
ATOM 692 C C . PRO A 1 88 ? 20.931 -10.125 -8.055 1.00 71.19 88 PRO A C 1
ATOM 694 O O . PRO A 1 88 ? 20.178 -11.093 -7.958 1.00 71.19 88 PRO A O 1
ATOM 697 N N . VAL A 1 89 ? 21.822 -10.001 -9.039 1.00 76.38 89 VAL A N 1
ATOM 698 C CA . VAL A 1 89 ? 22.125 -11.088 -9.970 1.00 76.38 89 VAL A CA 1
ATOM 699 C C . VAL A 1 89 ? 23.015 -12.059 -9.202 1.00 76.38 89 VAL A C 1
ATOM 701 O O . VAL A 1 89 ? 24.097 -11.639 -8.782 1.00 76.38 89 VAL A O 1
ATOM 704 N N . PRO A 1 90 ? 22.594 -13.314 -8.978 1.00 78.62 90 PRO A N 1
ATOM 705 C CA . PRO A 1 90 ? 23.474 -14.307 -8.382 1.00 78.62 90 PRO A CA 1
ATOM 706 C C . PRO A 1 90 ? 24.705 -14.460 -9.281 1.00 78.62 90 PRO A C 1
ATOM 708 O O . PRO A 1 90 ? 24.570 -14.750 -10.470 1.00 78.62 90 PRO A O 1
ATOM 711 N N . VAL A 1 91 ? 25.890 -14.194 -8.731 1.00 74.50 91 VAL A N 1
ATOM 712 C CA . VAL A 1 91 ? 27.153 -14.621 -9.337 1.00 74.50 91 VAL A CA 1
ATOM 713 C C . VAL A 1 91 ? 27.307 -16.091 -8.977 1.00 74.50 91 VAL A C 1
ATOM 715 O O . VAL A 1 91 ? 27.415 -16.417 -7.796 1.00 74.50 91 VAL A O 1
ATOM 718 N N . ASP A 1 92 ? 27.219 -16.939 -9.996 1.00 69.44 92 ASP A N 1
ATOM 719 C CA . ASP A 1 92 ? 27.643 -18.340 -9.951 1.00 69.44 92 ASP A CA 1
ATOM 720 C C . ASP A 1 92 ? 29.177 -18.412 -10.018 1.00 69.44 92 ASP A C 1
ATOM 722 O O . ASP A 1 92 ? 29.761 -17.664 -10.846 1.00 69.44 92 ASP A O 1
#